Protein AF-A0A350QV89-F1 (afdb_monomer)

Secondary structure (DSSP, 8-state):
-HHHHHHTHHHHHHHHHHHHHHHHTEEEE-TT-HHHHHHHHHHHHHTS-TT-EEEEEEESSTTHHHHHHHHHHHHHHTT-EEEEEEEE-HHHHHHHHHT--S---EEEE-HHHHHHHHHHHHHHHHH-GGGTTPEEEEPPPEEEESTT-HHHHHHHHHHHTT-

Mean predicted aligned error: 11.84 Å

Structure (mmCIF, N/CA/C/O backbone):
data_AF-A0A350QV89-F1
#
_entry.id   AF-A0A350QV89-F1
#
loop_
_atom_site.group_PDB
_atom_site.id
_atom_site.type_symbol
_atom_site.label_atom_id
_atom_site.label_alt_id
_atom_site.label_comp_id
_atom_site.label_asym_id
_atom_site.label_entity_id
_atom_site.label_seq_id
_atom_site.pdbx_PDB_ins_code
_atom_site.Cartn_x
_atom_site.Cartn_y
_atom_site.Cartn_z
_atom_site.occupancy
_atom_site.B_iso_or_equiv
_atom_site.auth_seq_id
_atom_site.auth_comp_id
_atom_site.auth_asym_id
_atom_site.auth_atom_id
_atom_site.pdbx_PDB_model_num
ATOM 1 N N . MET A 1 1 ? 50.601 -4.599 -20.221 1.00 48.25 1 MET A N 1
ATOM 2 C CA . MET A 1 1 ? 49.298 -3.906 -20.069 1.00 48.25 1 MET A CA 1
ATOM 3 C C . MET A 1 1 ? 48.529 -3.656 -21.374 1.00 48.25 1 MET A C 1
ATOM 5 O O . MET A 1 1 ? 47.323 -3.514 -21.296 1.00 48.25 1 MET A O 1
ATOM 9 N N . LYS A 1 2 ? 49.157 -3.641 -22.568 1.00 48.19 2 LYS A N 1
ATOM 10 C CA . LYS A 1 2 ? 48.459 -3.357 -23.846 1.00 48.19 2 LYS A CA 1
ATOM 11 C C . LYS A 1 2 ? 47.690 -4.543 -24.475 1.00 48.19 2 LYS A C 1
ATOM 13 O O . LYS A 1 2 ? 46.733 -4.303 -25.193 1.00 48.19 2 LYS A O 1
ATOM 18 N N . ARG A 1 3 ? 48.051 -5.805 -24.181 1.00 52.69 3 ARG A N 1
ATOM 19 C CA . ARG A 1 3 ? 47.352 -7.003 -24.717 1.00 52.69 3 ARG A CA 1
ATOM 20 C C . ARG A 1 3 ? 45.966 -7.238 -24.102 1.00 52.69 3 ARG A C 1
ATOM 22 O O . ARG A 1 3 ? 45.037 -7.543 -24.832 1.00 52.69 3 ARG A O 1
ATOM 29 N N . PHE A 1 4 ? 45.790 -6.969 -22.806 1.00 53.44 4 PHE A N 1
ATOM 30 C CA . PHE A 1 4 ? 44.485 -7.102 -22.142 1.00 53.44 4 PHE A CA 1
ATOM 31 C C . PHE A 1 4 ? 43.422 -6.123 -22.675 1.00 53.44 4 PHE A C 1
ATOM 33 O O . PHE A 1 4 ? 42.255 -6.481 -22.731 1.00 53.44 4 PHE A O 1
ATOM 40 N N . LEU A 1 5 ? 43.800 -4.918 -23.121 1.00 55.31 5 LEU A N 1
ATOM 41 C CA . LEU A 1 5 ? 42.848 -3.995 -23.759 1.00 55.31 5 LEU A CA 1
ATOM 42 C C . LEU A 1 5 ? 42.481 -4.411 -25.194 1.00 55.31 5 LEU A C 1
ATOM 44 O O . LEU A 1 5 ? 41.410 -4.049 -25.665 1.00 55.31 5 LEU A O 1
ATOM 48 N N . SER A 1 6 ? 43.356 -5.152 -25.884 1.00 58.00 6 SER A N 1
ATOM 49 C CA . SER A 1 6 ? 43.134 -5.577 -27.271 1.00 58.00 6 SER A CA 1
ATOM 50 C C . SER A 1 6 ? 42.304 -6.859 -27.352 1.00 58.00 6 SER A C 1
ATOM 52 O O . SER A 1 6 ? 41.424 -6.950 -28.200 1.00 58.00 6 SER A O 1
ATOM 54 N N . ASP A 1 7 ? 42.529 -7.810 -26.438 1.00 62.22 7 ASP A N 1
ATOM 55 C CA . ASP A 1 7 ? 41.811 -9.096 -26.417 1.00 62.22 7 ASP A CA 1
ATOM 56 C C . ASP A 1 7 ? 40.397 -8.960 -25.820 1.00 62.22 7 ASP A C 1
ATOM 58 O O . ASP A 1 7 ? 39.477 -9.670 -26.216 1.00 62.22 7 ASP A O 1
ATOM 62 N N . TYR A 1 8 ? 40.189 -7.990 -24.921 1.00 62.19 8 TYR A N 1
ATOM 63 C CA . TYR A 1 8 ? 38.879 -7.666 -24.341 1.00 62.19 8 TYR A CA 1
ATOM 64 C C . TYR A 1 8 ? 38.272 -6.381 -24.914 1.00 62.19 8 TYR A C 1
ATOM 66 O O . TYR A 1 8 ? 37.311 -5.865 -24.350 1.00 62.19 8 TYR A O 1
ATOM 74 N N . GLY A 1 9 ? 38.793 -5.857 -26.030 1.00 67.56 9 GLY A N 1
ATOM 75 C CA . GLY A 1 9 ? 38.320 -4.601 -26.625 1.00 67.56 9 GLY A CA 1
ATOM 76 C C . GLY A 1 9 ? 36.816 -4.619 -26.909 1.00 67.56 9 GLY A C 1
ATOM 77 O O . GLY A 1 9 ? 36.104 -3.692 -26.532 1.00 67.56 9 GLY A O 1
ATOM 78 N N . ASN A 1 10 ? 36.306 -5.726 -27.458 1.00 71.94 10 ASN A N 1
ATOM 79 C CA . ASN A 1 10 ? 34.868 -5.909 -27.673 1.00 71.94 10 ASN A CA 1
ATOM 80 C C . ASN A 1 10 ? 34.083 -6.006 -26.351 1.00 71.94 10 ASN A C 1
ATOM 82 O O . ASN A 1 10 ? 32.998 -5.448 -26.224 1.00 71.94 10 ASN A O 1
ATOM 86 N N . LEU A 1 11 ? 34.652 -6.665 -25.337 1.00 74.25 11 LEU A N 1
ATOM 87 C CA . LEU A 1 11 ? 34.031 -6.806 -24.018 1.00 74.25 11 LEU A CA 1
ATOM 88 C C . LEU A 1 11 ? 33.942 -5.457 -23.288 1.00 74.25 11 LEU A C 1
ATOM 90 O O . LEU A 1 11 ? 32.949 -5.172 -22.629 1.00 74.25 11 LEU A O 1
ATOM 94 N N . LEU A 1 12 ? 34.964 -4.614 -23.437 1.00 73.94 12 LEU A N 1
ATOM 95 C CA . LEU A 1 12 ? 35.037 -3.277 -22.857 1.00 73.94 12 LEU A CA 1
ATOM 96 C C . LEU A 1 12 ? 34.084 -2.305 -23.564 1.00 73.94 12 LEU A C 1
ATOM 98 O O . LEU A 1 12 ? 33.422 -1.514 -22.897 1.00 73.94 12 LEU A O 1
ATOM 102 N N . VAL A 1 13 ? 33.958 -2.408 -24.891 1.00 76.25 13 VAL A N 1
ATOM 103 C CA . VAL A 1 13 ? 32.948 -1.675 -25.673 1.00 76.25 13 VAL A CA 1
ATOM 104 C C . VAL A 1 13 ? 31.538 -2.101 -25.269 1.00 76.25 13 VAL A C 1
ATOM 106 O O . VAL A 1 13 ? 30.690 -1.240 -25.046 1.00 76.25 13 VAL A O 1
ATOM 109 N N . LEU A 1 14 ? 31.292 -3.404 -25.094 1.00 74.62 14 LEU A N 1
ATOM 110 C CA . LEU A 1 14 ? 30.005 -3.916 -24.627 1.00 74.62 14 LEU A CA 1
ATOM 111 C C . LEU A 1 14 ? 29.698 -3.450 -23.200 1.00 74.62 14 LEU A C 1
ATOM 113 O O . LEU A 1 14 ? 28.583 -3.024 -22.929 1.00 74.62 14 LEU A O 1
ATOM 117 N N . LEU A 1 15 ? 30.685 -3.464 -22.299 1.00 76.69 15 LEU A N 1
ATOM 118 C CA . LEU A 1 15 ? 30.536 -2.959 -20.934 1.00 76.69 15 LEU A CA 1
ATOM 119 C C . LEU A 1 15 ? 30.210 -1.458 -20.926 1.00 76.69 15 LEU A C 1
ATOM 121 O O . LEU A 1 15 ? 29.320 -1.034 -20.196 1.00 76.69 15 LEU A O 1
ATOM 125 N N . LEU A 1 16 ? 30.885 -0.662 -21.759 1.00 75.69 16 LEU A N 1
ATOM 126 C CA . LEU A 1 16 ? 30.611 0.769 -21.913 1.00 75.69 16 LEU A CA 1
ATOM 127 C C . LEU A 1 16 ? 29.229 1.036 -22.511 1.00 75.69 16 LEU A C 1
ATOM 129 O O . LEU A 1 16 ? 28.543 1.937 -22.041 1.00 75.69 16 LEU A O 1
ATOM 133 N N . LEU A 1 17 ? 28.794 0.244 -23.492 1.00 75.00 17 LEU A N 1
ATOM 134 C CA . LEU A 1 17 ? 27.434 0.301 -24.029 1.00 75.00 17 LEU A CA 1
ATOM 135 C C . LEU A 1 17 ? 26.400 -0.089 -22.970 1.00 75.00 17 LEU A C 1
ATOM 137 O O . LEU A 1 17 ? 25.421 0.627 -22.799 1.00 75.00 17 LEU A O 1
ATOM 141 N N . CYS A 1 18 ? 26.633 -1.159 -22.208 1.00 68.69 18 CYS A N 1
ATOM 142 C CA . CYS A 1 18 ? 25.768 -1.572 -21.105 1.00 68.69 18 CYS A CA 1
ATOM 143 C C . CYS A 1 18 ? 25.669 -0.485 -20.032 1.00 68.69 18 CYS A C 1
ATOM 145 O O . CYS A 1 18 ? 24.571 -0.180 -19.581 1.00 68.69 18 CYS A O 1
ATOM 147 N N . LEU A 1 19 ? 26.789 0.130 -19.643 1.00 72.62 19 LEU A N 1
ATOM 148 C CA . LEU A 1 19 ? 26.810 1.230 -18.680 1.00 72.62 19 LEU A CA 1
ATOM 149 C C . LEU A 1 19 ? 26.133 2.483 -19.246 1.00 72.62 19 LEU A C 1
ATOM 151 O O . LEU A 1 19 ? 25.327 3.091 -18.553 1.00 72.62 19 LEU A O 1
ATOM 155 N N . GLY A 1 20 ? 26.395 2.840 -20.504 1.00 71.31 20 GLY A N 1
ATOM 156 C CA . GLY A 1 20 ? 25.783 3.985 -21.176 1.00 71.31 20 GLY A CA 1
ATOM 157 C C . GLY A 1 20 ? 24.269 3.836 -21.321 1.00 71.31 20 GLY A C 1
ATOM 158 O O . GLY A 1 20 ? 23.525 4.714 -20.895 1.00 71.31 20 GLY A O 1
ATOM 159 N N . VAL A 1 21 ? 23.795 2.697 -21.834 1.00 65.06 21 VAL A N 1
ATOM 160 C CA . VAL A 1 21 ? 22.360 2.382 -21.936 1.00 65.06 21 VAL A CA 1
ATOM 161 C C . VAL A 1 21 ? 21.736 2.275 -20.547 1.00 65.06 21 VAL A C 1
ATOM 163 O O . VAL A 1 21 ? 20.633 2.767 -20.338 1.00 65.06 21 VAL A O 1
ATOM 166 N N . SER A 1 22 ? 22.432 1.704 -19.563 1.00 61.22 22 SER A N 1
ATOM 167 C CA . SER A 1 22 ? 21.960 1.673 -18.179 1.00 61.22 22 SER A CA 1
ATOM 168 C C . SER A 1 22 ? 21.788 3.083 -17.606 1.00 61.22 22 SER A C 1
ATOM 170 O O . SER A 1 22 ? 20.741 3.368 -17.047 1.00 61.22 22 SER A O 1
ATOM 172 N N . LEU A 1 23 ? 22.763 3.981 -17.766 1.00 61.28 23 LEU A N 1
ATOM 173 C CA . LEU A 1 23 ? 22.677 5.360 -17.271 1.00 61.28 23 LEU A CA 1
ATOM 174 C C . LEU A 1 23 ? 21.579 6.167 -17.981 1.00 61.28 23 LEU A C 1
ATOM 176 O O . LEU A 1 23 ? 20.871 6.931 -17.334 1.00 61.28 23 LEU A O 1
ATOM 180 N N . VAL A 1 24 ? 21.403 5.968 -19.290 1.00 64.12 24 VAL A N 1
ATOM 181 C CA . VAL A 1 24 ? 20.358 6.639 -20.085 1.00 64.12 24 VAL A CA 1
ATOM 182 C C . VAL A 1 24 ? 18.957 6.089 -19.785 1.00 64.12 24 VAL A C 1
ATOM 184 O O . VAL A 1 24 ? 17.974 6.800 -19.956 1.00 64.12 24 VAL A O 1
ATOM 187 N N . THR A 1 25 ? 18.848 4.849 -19.298 1.00 57.53 25 THR A N 1
ATOM 188 C CA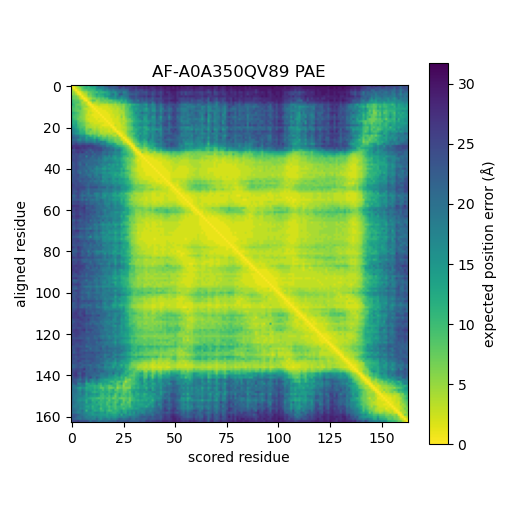 . THR A 1 25 ? 17.571 4.198 -18.944 1.00 57.53 25 THR A CA 1
ATOM 189 C C . THR A 1 25 ? 17.286 4.193 -17.440 1.00 57.53 25 THR A C 1
ATOM 191 O O . THR A 1 25 ? 16.497 3.366 -16.966 1.00 57.53 25 THR A O 1
ATOM 194 N N . ILE A 1 26 ? 17.930 5.084 -16.672 1.00 52.28 26 ILE A N 1
ATOM 195 C CA . ILE A 1 26 ? 17.527 5.368 -15.291 1.00 52.28 26 ILE A CA 1
ATOM 196 C C . ILE A 1 26 ? 16.140 6.007 -15.348 1.00 52.28 26 ILE A C 1
ATOM 198 O O . ILE A 1 26 ? 15.994 7.204 -15.569 1.00 52.28 26 ILE A O 1
ATOM 202 N N . GLU A 1 27 ? 15.123 5.180 -15.157 1.00 52.03 27 GLU A N 1
ATOM 203 C CA . GLU A 1 27 ? 13.760 5.622 -14.904 1.00 52.03 27 GLU A CA 1
ATOM 204 C C . GLU A 1 27 ? 13.444 5.440 -13.420 1.00 52.03 27 GLU A C 1
ATOM 206 O O . GLU A 1 27 ? 13.985 4.554 -12.745 1.00 52.03 27 GLU A O 1
ATOM 211 N N . GLU A 1 28 ? 12.543 6.278 -12.910 1.00 48.31 28 GLU A N 1
ATOM 212 C CA . GLU A 1 28 ? 11.859 6.015 -11.650 1.00 48.31 28 GLU A CA 1
ATOM 213 C C . GLU A 1 28 ? 11.144 4.673 -11.781 1.00 48.31 28 GLU A C 1
ATOM 215 O O . GLU A 1 28 ? 10.133 4.556 -12.479 1.00 48.31 28 GLU A O 1
ATOM 220 N N . GLN A 1 29 ? 11.686 3.626 -11.148 1.00 51.00 29 GLN A N 1
ATOM 221 C CA . GLN A 1 29 ? 10.972 2.364 -11.116 1.00 51.00 29 GLN A CA 1
ATOM 222 C C . GLN A 1 29 ? 9.748 2.579 -10.264 1.00 51.00 29 GLN A C 1
ATOM 224 O O . GLN A 1 29 ? 9.829 2.778 -9.051 1.00 51.00 29 GLN A O 1
ATOM 229 N N . SER A 1 30 ? 8.617 2.588 -10.958 1.00 52.94 30 SER A N 1
ATOM 230 C CA . SER A 1 30 ? 7.361 2.991 -10.385 1.00 52.94 30 SER A CA 1
ATOM 231 C C . SER A 1 30 ? 7.082 2.114 -9.173 1.00 52.94 30 SER A C 1
ATOM 233 O O . SER A 1 30 ? 6.995 0.882 -9.262 1.00 52.94 30 SER A O 1
ATOM 235 N N . SER A 1 31 ? 6.872 2.787 -8.048 1.00 56.03 31 SER A N 1
ATOM 236 C CA . SER A 1 31 ? 6.252 2.290 -6.819 1.00 56.03 31 SER A CA 1
ATOM 237 C C . SER A 1 31 ? 4.933 1.530 -7.061 1.00 56.03 31 SER A C 1
ATOM 239 O O . SER A 1 31 ? 4.381 0.944 -6.137 1.00 56.03 31 SER A O 1
ATOM 241 N N . THR A 1 32 ? 4.457 1.493 -8.312 1.00 59.06 32 THR A N 1
ATOM 242 C CA . THR A 1 32 ? 3.270 0.809 -8.815 1.00 59.06 32 THR A CA 1
ATOM 243 C C . THR A 1 32 ? 3.512 -0.544 -9.505 1.00 59.06 32 THR A C 1
ATOM 245 O O . THR A 1 32 ? 2.559 -1.158 -9.992 1.00 59.06 32 THR A O 1
ATOM 248 N N . SER A 1 33 ? 4.754 -1.037 -9.586 1.00 68.12 33 SER A N 1
ATOM 249 C CA . SER A 1 33 ? 5.032 -2.345 -10.201 1.00 68.12 33 SER A CA 1
ATOM 250 C C . SER A 1 33 ? 4.471 -3.514 -9.376 1.00 68.12 33 SER A C 1
ATOM 252 O O . SER A 1 33 ? 4.473 -3.489 -8.145 1.00 68.12 33 SER A O 1
ATOM 254 N N . SER A 1 34 ? 4.032 -4.588 -10.043 1.00 69.69 34 SER A N 1
ATOM 255 C CA . SER A 1 34 ? 3.470 -5.773 -9.370 1.00 69.69 34 SER A CA 1
ATOM 256 C C . SER A 1 34 ? 4.451 -6.454 -8.409 1.00 69.69 34 SER A C 1
ATOM 258 O O . SER A 1 34 ? 4.042 -7.003 -7.392 1.00 69.69 34 SER A O 1
ATOM 260 N N . SER A 1 35 ? 5.754 -6.410 -8.696 1.00 71.12 35 SER A N 1
ATOM 261 C CA . SER A 1 35 ? 6.777 -6.980 -7.813 1.00 71.12 35 SER A CA 1
ATOM 262 C C . SER A 1 35 ? 6.990 -6.144 -6.549 1.00 71.12 35 SER A C 1
ATOM 264 O O . SER A 1 35 ? 7.200 -6.719 -5.481 1.00 71.12 35 SER A O 1
ATOM 266 N N . ALA A 1 36 ? 6.907 -4.812 -6.643 1.00 74.38 36 ALA A N 1
ATOM 267 C CA . ALA A 1 36 ? 6.924 -3.927 -5.480 1.00 74.38 36 ALA A CA 1
ATOM 268 C C . ALA A 1 36 ? 5.670 -4.127 -4.615 1.00 74.38 36 ALA A C 1
ATOM 270 O O . ALA A 1 36 ? 5.790 -4.263 -3.400 1.00 74.38 36 ALA A O 1
ATOM 271 N N . ALA A 1 37 ? 4.499 -4.248 -5.250 1.00 78.94 37 ALA A N 1
ATOM 272 C CA . ALA A 1 37 ? 3.239 -4.539 -4.570 1.00 78.94 37 ALA A CA 1
ATOM 273 C C . ALA A 1 37 ? 3.304 -5.843 -3.761 1.00 78.94 37 ALA A C 1
ATOM 275 O O . ALA A 1 37 ? 2.975 -5.862 -2.578 1.00 78.94 37 ALA A O 1
ATOM 276 N N . ARG A 1 38 ? 3.819 -6.916 -4.375 1.00 82.62 38 ARG A N 1
ATOM 277 C CA . ARG A 1 38 ? 3.984 -8.215 -3.717 1.00 82.62 38 ARG A CA 1
ATOM 278 C C . ARG A 1 38 ? 4.928 -8.159 -2.519 1.00 82.62 38 ARG A C 1
ATOM 280 O O . ARG A 1 38 ? 4.613 -8.699 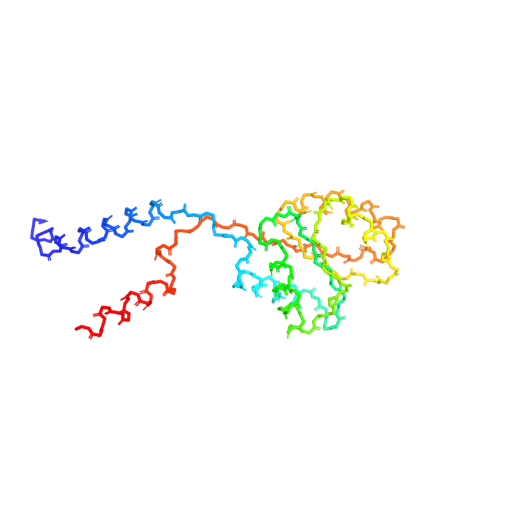-1.466 1.00 82.62 38 ARG A O 1
ATOM 287 N N . LYS A 1 39 ? 6.089 -7.510 -2.661 1.00 83.69 39 LYS A N 1
ATOM 288 C CA . LYS A 1 39 ? 7.037 -7.360 -1.542 1.00 83.69 39 LYS A CA 1
ATOM 289 C C . LYS A 1 39 ? 6.402 -6.625 -0.367 1.00 83.69 39 LYS A C 1
ATOM 291 O O . LYS A 1 39 ? 6.547 -7.068 0.766 1.00 83.69 39 LYS A O 1
ATOM 296 N N . LEU A 1 40 ? 5.683 -5.542 -0.656 1.00 86.69 40 LEU A N 1
ATOM 297 C CA . LEU A 1 40 ? 5.002 -4.761 0.365 1.00 86.69 40 LEU A CA 1
ATOM 298 C C . LEU A 1 40 ? 3.870 -5.557 1.026 1.00 86.69 40 LEU A C 1
ATOM 300 O O . LEU A 1 40 ? 3.709 -5.480 2.236 1.00 86.69 40 LEU A O 1
ATOM 304 N N . ALA A 1 41 ? 3.117 -6.356 0.265 1.00 87.50 41 ALA A N 1
ATOM 305 C CA . ALA A 1 41 ? 2.075 -7.219 0.818 1.00 87.50 41 ALA A CA 1
ATOM 306 C C . ALA A 1 41 ? 2.645 -8.249 1.809 1.00 87.50 41 ALA A C 1
ATOM 308 O O . ALA A 1 41 ? 2.121 -8.377 2.912 1.00 87.50 41 ALA A O 1
ATOM 309 N N . VAL A 1 42 ? 3.762 -8.901 1.463 1.00 88.56 42 VAL A N 1
ATOM 310 C CA . VAL A 1 42 ? 4.470 -9.832 2.361 1.00 88.56 42 VAL A CA 1
ATOM 311 C C . VAL A 1 42 ? 4.968 -9.121 3.623 1.00 88.56 42 VAL A C 1
ATOM 313 O O . VAL A 1 42 ? 4.843 -9.649 4.727 1.00 88.56 42 VAL A O 1
ATOM 316 N N . GLU A 1 43 ? 5.513 -7.910 3.490 1.00 88.38 43 GLU A N 1
ATOM 317 C CA . GLU A 1 43 ? 5.958 -7.113 4.638 1.00 88.38 43 GLU A CA 1
ATOM 318 C C . GLU A 1 43 ? 4.791 -6.772 5.577 1.00 88.38 43 GLU A C 1
ATOM 320 O O . GLU A 1 43 ? 4.894 -6.968 6.791 1.00 88.38 43 GLU A O 1
ATOM 325 N N . VAL A 1 44 ? 3.658 -6.334 5.020 1.00 89.50 44 VAL A N 1
ATOM 326 C CA . VAL A 1 44 ? 2.440 -6.037 5.787 1.00 89.50 44 VAL A CA 1
ATOM 327 C C . VAL A 1 44 ? 1.936 -7.298 6.487 1.00 89.50 44 VAL A C 1
ATOM 329 O O . VAL A 1 44 ? 1.649 -7.246 7.682 1.00 89.50 44 VAL A O 1
ATOM 332 N N . ALA A 1 45 ? 1.877 -8.429 5.785 1.00 89.94 45 ALA A N 1
ATOM 333 C CA . ALA A 1 45 ? 1.427 -9.699 6.346 1.00 89.94 45 ALA A CA 1
ATOM 334 C C . ALA A 1 45 ? 2.347 -10.198 7.468 1.00 89.94 45 ALA A C 1
ATOM 336 O O . ALA A 1 45 ? 1.872 -10.669 8.490 1.00 89.94 45 ALA A O 1
ATOM 337 N N . SER A 1 46 ? 3.664 -10.015 7.348 1.00 88.69 46 SER A N 1
ATOM 338 C CA . SER A 1 46 ? 4.610 -10.410 8.402 1.00 88.69 46 SER A CA 1
ATOM 339 C C . SER A 1 46 ? 4.461 -9.606 9.701 1.00 88.69 46 SER A C 1
ATOM 341 O O . SER A 1 46 ? 4.813 -10.082 10.780 1.00 88.69 46 SER A O 1
ATOM 343 N N . GLY A 1 47 ? 3.953 -8.373 9.604 1.00 86.62 47 GLY A N 1
ATOM 344 C CA . GLY A 1 47 ? 3.803 -7.454 10.730 1.00 86.62 47 GLY A CA 1
ATOM 345 C C . GLY A 1 47 ? 2.421 -7.455 11.385 1.00 86.62 47 GLY A C 1
ATOM 346 O O . GLY A 1 47 ? 2.239 -6.722 12.364 1.00 86.62 47 GLY A O 1
ATOM 347 N N . ASN A 1 48 ? 1.466 -8.226 10.851 1.00 89.38 48 ASN A N 1
ATOM 348 C CA . ASN A 1 48 ? 0.066 -8.254 11.276 1.00 89.38 48 ASN A CA 1
ATOM 349 C C . ASN A 1 48 ? -0.457 -9.702 11.357 1.00 89.38 48 ASN A C 1
ATOM 351 O O . ASN A 1 48 ? 0.046 -10.571 10.654 1.00 89.38 48 ASN A O 1
ATOM 355 N N . PRO A 1 49 ? -1.450 -9.996 12.214 1.00 87.12 49 PRO A N 1
ATOM 356 C CA . PRO A 1 49 ? -2.048 -11.327 12.262 1.00 87.12 49 PRO A CA 1
ATOM 357 C C . PRO A 1 49 ? -2.836 -11.644 10.981 1.00 87.12 49 PRO A C 1
ATOM 359 O O . PRO A 1 49 ? -3.283 -10.749 10.262 1.00 87.12 49 PRO A O 1
ATOM 362 N N . GLU A 1 50 ? -3.044 -12.933 10.718 1.00 87.38 50 GLU A N 1
ATOM 363 C CA . GLU A 1 50 ? -3.917 -13.389 9.634 1.00 87.38 50 GLU A CA 1
ATOM 364 C C . GLU A 1 50 ? -5.342 -12.839 9.822 1.00 87.38 50 GLU A C 1
ATOM 366 O O . GLU A 1 50 ? -5.840 -12.728 10.945 1.00 87.38 50 GLU A O 1
ATOM 371 N N . GLY A 1 51 ? -5.989 -12.438 8.726 1.00 86.88 51 GLY A N 1
ATOM 372 C CA . GLY A 1 51 ? -7.306 -11.799 8.754 1.00 86.88 51 GLY A CA 1
ATOM 373 C C . GLY A 1 51 ? -7.306 -10.351 9.253 1.00 86.88 51 GLY A C 1
ATOM 374 O O . GLY A 1 51 ? -8.375 -9.753 9.365 1.00 86.88 51 GLY A O 1
ATOM 375 N N . ALA A 1 52 ? -6.142 -9.756 9.533 1.00 90.12 52 ALA A N 1
ATOM 376 C CA . ALA A 1 52 ? -6.064 -8.357 9.929 1.00 90.12 52 ALA A CA 1
ATOM 377 C C . ALA A 1 52 ? -6.664 -7.428 8.863 1.00 90.12 52 ALA A C 1
ATOM 379 O O . ALA A 1 52 ? -6.446 -7.598 7.660 1.00 90.12 52 ALA A O 1
ATOM 380 N N . ARG A 1 53 ? -7.396 -6.412 9.329 1.00 92.19 53 ARG A N 1
ATOM 381 C CA . ARG A 1 53 ? -8.039 -5.407 8.479 1.00 92.19 53 ARG A CA 1
ATOM 382 C C . ARG A 1 53 ? -7.008 -4.409 7.973 1.00 92.19 53 ARG A C 1
ATOM 384 O O . ARG A 1 53 ? -6.349 -3.726 8.761 1.00 92.19 53 ARG A O 1
ATOM 391 N N . VAL A 1 54 ? -6.893 -4.311 6.655 1.00 92.00 54 VAL A N 1
ATOM 392 C CA . VAL A 1 54 ? -5.936 -3.441 5.971 1.00 92.00 54 VAL A CA 1
ATOM 393 C C . VAL A 1 54 ? -6.657 -2.557 4.966 1.00 92.00 54 VAL A C 1
ATOM 395 O O . VAL A 1 54 ? -7.549 -3.006 4.250 1.00 92.00 54 VAL A O 1
ATOM 398 N N . MET A 1 55 ? -6.263 -1.289 4.897 1.00 91.12 55 MET A N 1
ATOM 399 C CA . MET A 1 55 ? -6.812 -0.329 3.939 1.00 91.12 55 MET A CA 1
ATOM 400 C C . MET A 1 55 ? -5.721 0.174 3.000 1.00 91.12 55 MET A C 1
ATOM 402 O O . MET A 1 55 ? -4.623 0.519 3.437 1.00 91.12 55 MET A O 1
ATOM 406 N N . VAL A 1 56 ? -6.028 0.249 1.708 1.00 91.19 56 VAL A N 1
ATOM 407 C CA . VAL A 1 56 ? -5.099 0.735 0.682 1.00 91.19 56 VAL A CA 1
ATOM 408 C C . VAL A 1 56 ? -5.453 2.177 0.325 1.00 91.19 56 VAL A C 1
ATOM 410 O O . VAL A 1 56 ? -6.606 2.497 0.050 1.00 91.19 56 VAL A O 1
ATOM 413 N N . MET A 1 57 ? -4.465 3.070 0.312 1.00 89.56 57 MET A N 1
ATOM 414 C CA . MET A 1 57 ? -4.645 4.485 -0.014 1.00 89.56 57 MET A CA 1
ATOM 415 C C . MET A 1 57 ? -3.609 4.956 -1.024 1.00 89.56 57 MET A C 1
ATOM 417 O O . MET A 1 57 ? -2.409 5.034 -0.754 1.00 89.56 57 MET A O 1
ATOM 421 N N . VAL A 1 58 ? -4.091 5.345 -2.195 1.00 88.06 58 VAL A N 1
ATOM 422 C CA . VAL A 1 58 ? -3.265 5.800 -3.307 1.00 88.06 58 VAL A CA 1
ATOM 423 C C . VAL A 1 58 ? -3.777 7.156 -3.773 1.00 88.06 58 VAL A C 1
ATOM 425 O O . VAL A 1 58 ? -4.979 7.420 -3.813 1.00 88.06 58 VAL A O 1
ATOM 428 N N . ARG A 1 59 ? -2.858 8.055 -4.130 1.00 84.25 59 ARG A N 1
ATOM 429 C CA . ARG A 1 59 ? -3.239 9.338 -4.726 1.00 84.25 59 ARG A CA 1
ATOM 430 C C . ARG A 1 59 ? -3.804 9.109 -6.128 1.00 84.25 59 ARG A C 1
ATOM 432 O O . ARG A 1 59 ? -3.260 8.302 -6.879 1.00 84.25 59 ARG A O 1
ATOM 439 N N . SER A 1 60 ? -4.853 9.838 -6.503 1.00 82.50 60 SER A N 1
ATOM 440 C CA . SER A 1 60 ? -5.359 9.850 -7.880 1.00 82.50 60 SER A CA 1
ATOM 441 C C . SER A 1 60 ? -4.257 10.255 -8.866 1.00 82.50 60 SER A C 1
ATOM 443 O O . SER A 1 60 ? -3.600 11.281 -8.674 1.00 82.50 60 SER A O 1
ATOM 445 N N . GLY A 1 61 ? -4.075 9.467 -9.918 1.00 77.31 61 GLY A N 1
ATOM 446 C CA . GLY A 1 61 ? -3.034 9.657 -10.920 1.00 77.31 61 GLY A CA 1
ATOM 447 C C . GLY A 1 61 ? -3.076 8.547 -11.964 1.00 77.31 61 GLY A C 1
ATOM 448 O O . GLY A 1 61 ? -3.873 7.607 -11.863 1.00 77.31 61 GLY A O 1
ATOM 449 N N . GLU A 1 62 ? -2.226 8.666 -12.976 1.00 74.88 62 GLU A N 1
ATOM 450 C CA . GLU A 1 62 ? -2.094 7.636 -14.000 1.00 74.88 62 GLU A CA 1
ATOM 451 C C . GLU A 1 62 ? -1.589 6.327 -13.371 1.00 74.88 62 GLU A C 1
ATOM 453 O O . GLU A 1 62 ? -0.647 6.312 -12.583 1.00 74.88 62 GLU A O 1
ATOM 458 N N . GLY A 1 63 ? -2.269 5.215 -13.655 1.00 73.62 63 GLY A N 1
ATOM 459 C CA . GLY A 1 63 ? -1.919 3.902 -13.103 1.00 73.62 63 GLY A CA 1
ATOM 460 C C . GLY A 1 63 ? -2.318 3.656 -11.639 1.00 73.62 63 GLY A C 1
ATOM 461 O O . GLY A 1 63 ? -2.277 2.504 -11.209 1.00 73.62 63 GLY A O 1
ATOM 462 N N . SER A 1 64 ? -2.789 4.662 -10.889 1.00 80.69 64 SER A N 1
ATOM 463 C CA . SER A 1 64 ? -3.141 4.512 -9.465 1.00 80.69 64 SER A CA 1
ATOM 464 C C . SER A 1 64 ? -4.257 3.498 -9.211 1.00 80.69 64 SER A C 1
ATOM 466 O O . SER A 1 64 ? -4.173 2.717 -8.268 1.00 80.69 64 SER A O 1
ATOM 468 N N . ALA A 1 65 ? -5.283 3.463 -10.068 1.00 83.88 65 ALA A N 1
ATOM 469 C CA . ALA A 1 65 ? -6.379 2.496 -9.957 1.00 83.88 65 ALA A CA 1
ATOM 470 C C . ALA A 1 65 ? -5.917 1.057 -10.211 1.00 83.88 65 ALA A C 1
ATOM 472 O O . ALA A 1 65 ? -6.302 0.134 -9.497 1.00 83.88 65 ALA A O 1
ATOM 473 N N . ARG A 1 66 ? -5.038 0.871 -11.201 1.00 83.06 66 ARG A N 1
ATOM 474 C CA . ARG A 1 66 ? -4.438 -0.434 -11.488 1.00 83.06 66 ARG A CA 1
ATOM 475 C C . ARG A 1 66 ? -3.567 -0.895 -10.325 1.00 83.06 66 ARG A C 1
ATOM 477 O O . ARG A 1 66 ? -3.649 -2.052 -9.935 1.00 83.06 66 ARG A O 1
ATOM 484 N N . PHE A 1 67 ? -2.757 0.005 -9.774 1.00 82.38 67 PHE A N 1
ATOM 485 C CA . PHE A 1 67 ? -1.909 -0.300 -8.631 1.00 82.38 67 PHE A CA 1
ATOM 486 C C . PHE A 1 67 ? -2.720 -0.672 -7.389 1.00 82.38 67 PHE A C 1
ATOM 488 O O . PHE A 1 67 ? -2.436 -1.694 -6.774 1.00 82.38 67 PHE A O 1
ATOM 495 N N . ALA A 1 68 ? -3.750 0.113 -7.062 1.00 87.44 68 ALA A N 1
ATOM 496 C CA . ALA A 1 68 ? -4.655 -0.174 -5.955 1.00 87.44 68 ALA A CA 1
ATOM 497 C C . ALA A 1 68 ? -5.242 -1.587 -6.073 1.00 87.44 68 ALA A C 1
ATOM 499 O O . ALA A 1 68 ? -5.126 -2.367 -5.137 1.00 87.44 68 ALA A O 1
ATOM 500 N N . LYS A 1 69 ? -5.740 -1.952 -7.260 1.00 87.62 69 LYS A N 1
ATOM 501 C CA . LYS A 1 69 ? -6.274 -3.293 -7.521 1.00 87.62 69 LYS A CA 1
ATOM 502 C C . LYS A 1 69 ? -5.232 -4.401 -7.331 1.00 87.62 69 LYS A C 1
ATOM 504 O O . LYS A 1 69 ? -5.510 -5.409 -6.695 1.00 87.62 69 LYS A O 1
ATOM 509 N N . VAL A 1 70 ? -4.022 -4.217 -7.862 1.00 87.94 70 VAL A N 1
ATOM 510 C CA . VAL A 1 70 ? -2.934 -5.196 -7.686 1.00 87.94 70 VAL A CA 1
ATOM 511 C C . VAL A 1 70 ? -2.575 -5.347 -6.205 1.00 87.94 70 VAL A C 1
ATOM 513 O O . VAL A 1 70 ? -2.372 -6.462 -5.744 1.00 87.94 70 VAL A O 1
ATOM 516 N N . MET A 1 71 ? -2.537 -4.253 -5.442 1.00 88.19 71 MET A N 1
ATOM 517 C CA . MET A 1 71 ? -2.306 -4.306 -3.997 1.00 88.19 71 MET A CA 1
ATOM 518 C C . MET A 1 71 ? -3.412 -5.056 -3.254 1.00 88.19 71 MET A C 1
ATOM 520 O O . MET A 1 71 ? -3.097 -5.850 -2.374 1.00 88.19 71 MET A O 1
ATOM 524 N N . GLU A 1 72 ? -4.684 -4.832 -3.596 1.00 90.75 72 GLU A N 1
ATOM 525 C CA . GLU A 1 72 ? -5.806 -5.572 -3.002 1.00 90.75 72 GLU A CA 1
ATOM 526 C C . GLU A 1 72 ? -5.668 -7.081 -3.237 1.00 90.75 72 GLU A C 1
ATOM 528 O O . GLU A 1 72 ? -5.826 -7.875 -2.307 1.00 90.75 72 GLU A O 1
ATOM 533 N N . GLU A 1 73 ? -5.330 -7.474 -4.468 1.00 90.19 73 GLU A N 1
ATOM 534 C CA . GLU A 1 73 ? -5.130 -8.874 -4.847 1.00 90.19 73 GLU A CA 1
ATOM 535 C C . GLU A 1 73 ? -3.950 -9.507 -4.097 1.00 90.19 73 GLU A C 1
ATOM 537 O O . GLU A 1 73 ? -4.082 -10.616 -3.583 1.00 90.19 73 GLU A O 1
ATOM 542 N N . GLU A 1 74 ? -2.805 -8.825 -4.006 1.00 89.88 74 GLU A N 1
ATOM 543 C CA . GLU A 1 74 ? -1.630 -9.353 -3.302 1.00 89.88 74 GLU A CA 1
ATOM 544 C C . GLU A 1 74 ? -1.852 -9.426 -1.782 1.00 89.88 74 GLU A C 1
ATOM 546 O O . GLU A 1 74 ? -1.530 -10.445 -1.182 1.00 89.88 74 GLU A O 1
ATOM 551 N N . LEU A 1 75 ? -2.473 -8.420 -1.155 1.00 90.62 75 LEU A N 1
ATOM 552 C CA . LEU A 1 75 ? -2.797 -8.461 0.281 1.00 90.62 75 LEU A CA 1
ATOM 553 C C . LEU A 1 75 ? -3.779 -9.593 0.613 1.00 90.62 75 LEU A C 1
ATOM 555 O O . LEU A 1 75 ? -3.607 -10.287 1.613 1.00 90.62 75 LEU A O 1
ATOM 559 N N . SER A 1 76 ? -4.775 -9.813 -0.248 1.00 90.94 76 SER A N 1
ATOM 560 C CA . SER A 1 76 ? -5.744 -10.899 -0.068 1.00 90.94 76 SER A CA 1
ATOM 561 C C . SER A 1 76 ? -5.089 -12.279 -0.198 1.00 90.94 76 SER A C 1
ATOM 563 O O . SER A 1 76 ? -5.457 -13.204 0.524 1.00 90.94 76 SER A O 1
ATOM 565 N N . LYS A 1 77 ? -4.096 -12.435 -1.088 1.00 90.56 77 LYS A N 1
ATOM 566 C CA . LYS A 1 77 ? -3.322 -13.686 -1.225 1.00 90.56 77 LYS A CA 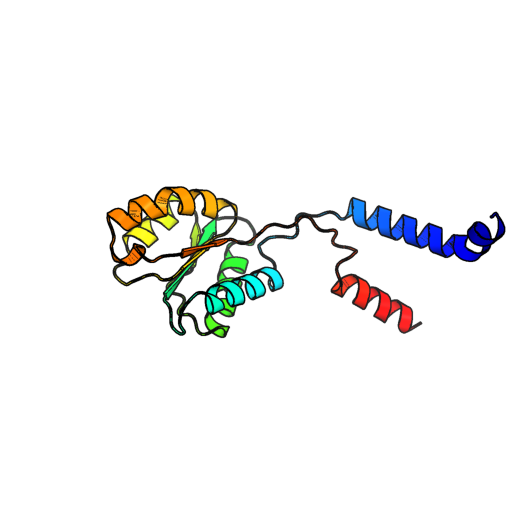1
ATOM 567 C C . LYS A 1 77 ? -2.493 -14.003 0.016 1.00 90.56 77 LYS A C 1
ATOM 569 O O . LYS A 1 77 ? -2.317 -15.176 0.325 1.00 90.56 77 LYS A O 1
ATOM 574 N N . GLU A 1 78 ? -2.013 -12.980 0.715 1.00 90.25 78 GLU A N 1
ATOM 575 C CA . GLU A 1 78 ? -1.272 -13.121 1.973 1.00 90.25 78 GLU A CA 1
ATOM 576 C C . GLU A 1 78 ? -2.199 -13.302 3.198 1.00 90.25 78 GLU A C 1
ATOM 578 O O . GLU A 1 78 ? -1.735 -13.294 4.334 1.00 90.25 78 GLU A O 1
ATOM 583 N N . GLY A 1 79 ? -3.514 -13.469 2.990 1.00 88.06 79 GLY A N 1
ATOM 584 C CA . GLY A 1 79 ? -4.477 -13.772 4.056 1.00 88.06 79 GLY A CA 1
ATOM 585 C C . GLY A 1 79 ? -4.962 -12.555 4.849 1.00 88.06 79 GLY A C 1
ATOM 586 O O . GLY A 1 79 ? -5.537 -12.712 5.925 1.00 88.06 79 GLY A O 1
ATOM 587 N N . LEU A 1 80 ? -4.748 -11.337 4.346 1.00 92.00 80 LEU A N 1
ATOM 588 C CA . LEU A 1 80 ? -5.216 -10.102 4.980 1.00 92.00 80 LEU A CA 1
ATOM 589 C C . LEU A 1 80 ? -6.613 -9.715 4.481 1.00 92.00 80 LEU A C 1
ATOM 591 O O . LEU A 1 80 ? -6.962 -9.930 3.319 1.00 92.00 80 LEU A O 1
ATOM 595 N N . GLN A 1 81 ? -7.410 -9.083 5.345 1.00 92.69 81 GLN A N 1
ATOM 596 C CA . GLN A 1 81 ? -8.735 -8.591 4.981 1.00 92.69 81 GLN A CA 1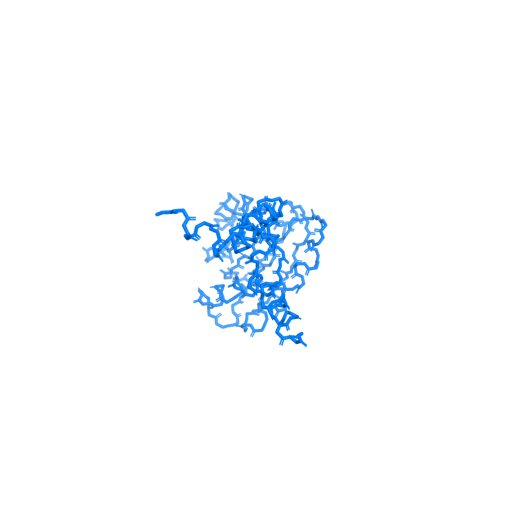
ATOM 597 C C . GLN A 1 81 ? -8.638 -7.157 4.461 1.00 92.69 81 GLN A C 1
ATOM 599 O O . GLN A 1 81 ? -8.474 -6.209 5.232 1.00 92.69 81 GLN A O 1
ATOM 604 N N . VAL A 1 82 ? -8.782 -6.972 3.150 1.00 91.31 82 VAL A N 1
ATOM 605 C CA . VAL A 1 82 ? -8.778 -5.628 2.569 1.00 91.31 82 VAL A CA 1
ATOM 606 C C . VAL A 1 82 ? -10.153 -4.982 2.729 1.00 91.31 82 VAL A C 1
ATOM 608 O O . VAL A 1 82 ? -11.116 -5.380 2.080 1.00 91.31 82 VAL A O 1
ATOM 611 N N . VAL A 1 83 ? -10.253 -3.980 3.607 1.00 90.00 83 VAL A N 1
ATOM 612 C CA . VAL A 1 83 ? -11.523 -3.284 3.903 1.00 90.00 83 VAL A CA 1
ATOM 613 C C . VAL A 1 83 ? -11.888 -2.235 2.852 1.00 90.00 83 VAL A C 1
ATOM 615 O O . VAL A 1 83 ? -13.029 -1.782 2.789 1.00 90.00 83 VAL A O 1
ATOM 618 N N . GLY A 1 84 ? -10.922 -1.855 2.016 1.00 87.19 84 GLY A N 1
ATOM 619 C CA . GLY A 1 84 ? -11.140 -1.024 0.840 1.00 87.19 84 GLY A CA 1
ATOM 620 C C . GLY A 1 84 ? -9.851 -0.432 0.279 1.00 87.19 84 GLY A C 1
ATOM 621 O O . GLY A 1 84 ? -8.882 -0.204 1.013 1.00 87.19 84 GLY A O 1
ATOM 622 N N . ALA A 1 85 ? -9.864 -0.136 -1.020 1.00 89.50 85 ALA A N 1
ATOM 623 C CA . ALA A 1 85 ? -8.854 0.685 -1.669 1.00 89.50 85 ALA A CA 1
ATOM 624 C C . ALA A 1 85 ? -9.411 2.032 -2.125 1.00 89.50 85 ALA A C 1
ATOM 626 O O . ALA A 1 85 ? -10.417 2.130 -2.828 1.00 89.50 85 ALA A O 1
ATOM 627 N N . ILE A 1 86 ? -8.703 3.094 -1.751 1.00 89.56 86 ILE A N 1
ATOM 628 C CA . ILE A 1 86 ? -9.074 4.469 -2.059 1.00 89.56 86 ILE A CA 1
ATOM 629 C C . ILE A 1 86 ? -8.057 5.053 -3.011 1.00 89.56 86 ILE A C 1
ATOM 631 O O . ILE A 1 86 ? -6.866 5.130 -2.709 1.00 89.56 86 ILE A O 1
ATOM 635 N N . VAL A 1 87 ? -8.560 5.509 -4.152 1.00 88.88 87 VAL A N 1
ATOM 636 C CA . VAL A 1 87 ? -7.791 6.219 -5.167 1.00 88.88 87 VAL A CA 1
ATOM 637 C C . VAL A 1 87 ? -8.345 7.627 -5.257 1.00 88.88 87 VAL A C 1
ATOM 639 O O . VAL A 1 87 ? -9.414 7.840 -5.823 1.00 88.88 87 VAL A O 1
ATOM 642 N N . GLY A 1 88 ? -7.648 8.596 -4.670 1.00 87.50 88 GLY A N 1
ATOM 643 C CA . GLY A 1 88 ? -8.230 9.926 -4.526 1.00 87.50 88 GLY A CA 1
ATOM 644 C C . GLY A 1 88 ? -7.313 10.957 -3.897 1.00 87.50 88 GLY A C 1
ATOM 645 O O . GLY A 1 88 ? -6.086 10.896 -4.003 1.00 87.50 88 GLY A O 1
ATOM 646 N N . THR A 1 89 ? -7.934 11.939 -3.259 1.00 86.81 89 THR A N 1
ATOM 647 C CA . THR A 1 89 ? -7.248 13.030 -2.573 1.00 86.81 89 THR A CA 1
ATOM 648 C C . THR A 1 89 ? -7.049 12.712 -1.086 1.00 86.81 89 THR A C 1
ATOM 650 O O . THR A 1 89 ? -7.712 11.828 -0.537 1.00 86.81 89 THR A O 1
ATOM 653 N N . PRO A 1 90 ? -6.184 13.461 -0.378 1.00 85.25 90 PRO A N 1
ATOM 654 C CA . PRO A 1 90 ? -6.065 13.354 1.078 1.00 85.25 90 PRO A CA 1
ATOM 655 C C . PRO A 1 90 ? -7.389 13.561 1.833 1.00 85.25 90 PRO A C 1
ATOM 657 O O . PRO A 1 90 ? -7.574 13.028 2.925 1.00 85.25 90 PRO A O 1
ATOM 660 N N . VAL A 1 91 ? -8.331 14.319 1.260 1.00 86.44 91 VAL A N 1
ATOM 661 C CA . VAL A 1 91 ? -9.660 14.535 1.854 1.00 86.44 91 VAL A CA 1
ATOM 662 C C . VAL A 1 91 ? -10.480 13.245 1.831 1.00 86.44 91 VAL A C 1
ATOM 664 O O . VAL A 1 91 ? -11.106 12.905 2.836 1.00 86.44 91 VAL A O 1
ATOM 667 N N . ASP A 1 92 ? -10.428 12.506 0.723 1.00 88.19 92 ASP A N 1
ATOM 668 C CA . ASP A 1 92 ? -11.116 11.220 0.572 1.00 88.19 92 ASP A CA 1
ATOM 669 C C . ASP A 1 92 ? -10.520 10.174 1.521 1.00 88.19 92 ASP A C 1
ATOM 671 O O . ASP A 1 92 ? -11.252 9.501 2.247 1.00 88.19 92 ASP A O 1
ATOM 675 N N . ALA A 1 93 ? -9.185 10.125 1.605 1.00 87.06 93 ALA A N 1
ATOM 676 C CA . ALA A 1 93 ? -8.464 9.273 2.549 1.00 87.06 93 ALA A CA 1
ATOM 677 C C . ALA A 1 93 ? -8.848 9.582 4.007 1.00 87.06 93 ALA A C 1
ATOM 679 O O . ALA A 1 93 ? -9.143 8.675 4.785 1.00 87.06 93 ALA A O 1
ATOM 680 N N . ARG A 1 94 ? -8.923 10.870 4.380 1.00 87.38 94 ARG A N 1
ATOM 681 C CA . ARG A 1 94 ? -9.375 11.284 5.717 1.00 87.38 94 ARG A CA 1
ATOM 682 C C . ARG A 1 94 ? -10.797 10.818 6.000 1.00 87.38 94 ARG A C 1
ATOM 684 O O . ARG A 1 94 ? -11.057 10.314 7.088 1.00 87.38 94 ARG A O 1
ATOM 691 N N . ARG A 1 95 ? -11.719 11.028 5.057 1.00 88.75 95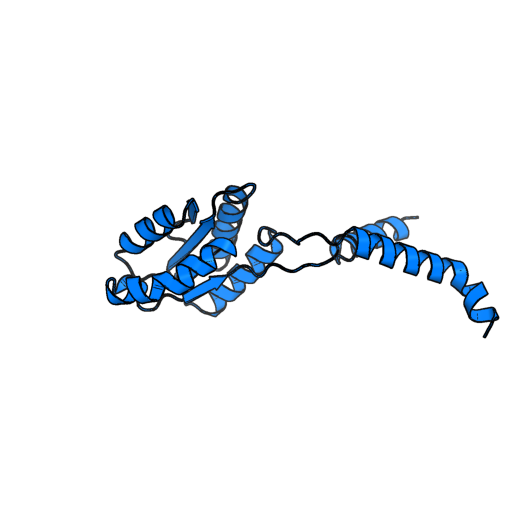 ARG A N 1
ATOM 692 C CA . ARG A 1 95 ? -13.131 10.663 5.231 1.00 88.75 95 ARG A CA 1
ATOM 693 C C . ARG A 1 95 ? -13.271 9.173 5.524 1.00 88.75 95 ARG A C 1
ATOM 695 O O . ARG A 1 95 ? -13.993 8.819 6.446 1.00 88.75 95 ARG A O 1
ATOM 702 N N . ALA A 1 96 ? -12.534 8.341 4.799 1.00 87.25 96 ALA A N 1
ATOM 703 C CA . ALA A 1 96 ? -12.570 6.902 4.993 1.00 87.25 96 ALA A CA 1
ATOM 704 C C . ALA A 1 96 ? -11.934 6.420 6.294 1.00 87.25 96 ALA A C 1
ATOM 706 O O . ALA A 1 96 ? -12.405 5.439 6.856 1.00 87.25 96 ALA A O 1
ATOM 707 N N . LEU A 1 97 ? -10.892 7.100 6.786 1.00 86.56 97 LEU A N 1
ATOM 708 C CA . LEU A 1 97 ? -10.327 6.828 8.112 1.00 86.56 97 LEU A CA 1
ATOM 709 C C . LEU A 1 97 ? -11.315 7.169 9.224 1.00 86.56 97 LEU A C 1
ATOM 711 O O . LEU A 1 97 ? -11.464 6.417 10.179 1.00 86.56 97 LEU A O 1
ATOM 715 N N . VAL A 1 98 ? -12.000 8.306 9.100 1.00 87.62 98 VAL A N 1
ATOM 716 C CA . VAL A 1 98 ? -12.993 8.741 10.089 1.00 87.62 98 VAL A CA 1
ATOM 717 C C . VAL A 1 98 ? -14.218 7.827 10.090 1.00 87.62 98 VAL A C 1
ATOM 719 O O . VAL A 1 98 ? -14.792 7.612 11.148 1.00 87.62 98 VAL A O 1
ATOM 722 N N . SER A 1 99 ? -14.601 7.269 8.939 1.00 87.31 99 SER A N 1
ATOM 723 C CA . SER A 1 99 ? -15.719 6.327 8.844 1.00 87.31 99 SER A CA 1
ATOM 724 C C . SER A 1 99 ? -15.375 4.897 9.275 1.00 87.31 99 SER A C 1
ATOM 726 O O . SER A 1 99 ? -16.229 4.028 9.145 1.00 87.31 99 SER A O 1
ATOM 728 N N . GLN A 1 100 ? -14.143 4.614 9.719 1.00 86.75 100 GLN A N 1
ATOM 729 C CA . GLN A 1 100 ? -13.822 3.296 10.270 1.00 86.75 100 GLN A CA 1
ATOM 730 C C . GLN A 1 100 ? -14.377 3.172 11.686 1.00 86.75 100 GLN A C 1
ATOM 732 O O . GLN A 1 100 ? -13.993 3.930 12.576 1.00 86.75 100 GLN A O 1
ATOM 737 N N . GLU A 1 101 ? -15.249 2.190 11.880 1.00 83.81 101 GLU A N 1
ATOM 738 C CA . GLU A 1 101 ? -15.813 1.834 13.187 1.00 83.81 101 GLU A CA 1
ATOM 739 C C . GLU A 1 101 ? -15.076 0.645 13.821 1.00 83.81 101 GLU A C 1
ATOM 741 O O . GLU A 1 101 ? -15.004 0.531 15.042 1.00 83.81 101 GLU A O 1
ATOM 746 N N . GLU A 1 102 ? -14.492 -0.222 12.991 1.00 86.56 102 GLU A N 1
ATOM 747 C CA . GLU A 1 102 ? -13.765 -1.420 13.409 1.00 86.56 102 GLU A CA 1
ATOM 748 C C . GLU A 1 102 ? -12.250 -1.223 13.331 1.00 86.56 102 GLU A C 1
ATOM 750 O O . GLU A 1 102 ? -11.755 -0.466 12.493 1.00 86.56 102 GLU A O 1
ATOM 755 N N . GLU A 1 103 ? -11.516 -1.949 14.179 1.00 87.62 103 GLU A N 1
ATOM 756 C CA . GLU A 1 103 ? -10.066 -1.822 14.310 1.00 87.62 103 GLU A CA 1
ATOM 757 C C . GLU A 1 103 ? -9.339 -2.044 12.979 1.00 87.62 103 GLU A C 1
ATOM 759 O O . GLU A 1 103 ? -9.514 -3.058 12.299 1.00 87.62 103 GLU A O 1
ATOM 764 N N . LEU A 1 104 ? -8.499 -1.078 12.616 1.00 89.06 104 LEU A N 1
ATOM 765 C CA . LEU A 1 104 ? -7.678 -1.129 11.421 1.00 89.06 104 LEU A CA 1
ATOM 766 C C . LEU A 1 104 ? -6.231 -1.418 11.817 1.00 89.06 104 LEU A C 1
ATOM 768 O O . LEU A 1 104 ? -5.577 -0.599 12.462 1.00 89.06 104 LEU A O 1
ATOM 772 N N . ALA A 1 105 ? -5.705 -2.563 11.395 1.00 87.94 105 ALA A N 1
ATOM 773 C CA . ALA A 1 105 ? -4.353 -2.982 11.754 1.00 87.94 105 ALA A CA 1
ATOM 774 C C . ALA A 1 105 ? -3.289 -2.238 10.935 1.00 87.94 105 ALA A C 1
ATOM 776 O O . ALA A 1 105 ? -2.272 -1.788 11.470 1.00 87.94 105 ALA A O 1
ATOM 777 N N . ALA A 1 106 ? -3.537 -2.053 9.634 1.00 88.50 106 ALA A N 1
ATOM 778 C CA . ALA A 1 106 ? -2.573 -1.417 8.747 1.00 88.50 106 ALA A CA 1
ATOM 779 C C . ALA A 1 106 ? -3.204 -0.533 7.664 1.00 88.50 106 ALA A C 1
ATOM 781 O O . ALA A 1 106 ? -4.297 -0.789 7.158 1.00 88.50 106 ALA A O 1
ATOM 782 N N . ILE A 1 107 ? -2.461 0.497 7.263 1.00 89.31 107 ILE A N 1
ATOM 783 C CA . ILE A 1 107 ? -2.741 1.311 6.080 1.00 89.31 107 ILE A CA 1
ATOM 784 C C . ILE A 1 107 ? -1.562 1.178 5.129 1.00 89.31 107 ILE A C 1
ATOM 786 O O . ILE A 1 107 ? -0.432 1.513 5.483 1.00 89.31 107 ILE A O 1
ATOM 790 N N . VAL A 1 108 ? -1.833 0.747 3.904 1.00 88.06 108 VAL A N 1
ATOM 791 C CA . VAL A 1 108 ? -0.847 0.726 2.827 1.00 88.06 108 VAL A CA 1
ATOM 792 C C . VAL A 1 108 ? -0.990 1.991 2.001 1.00 88.06 108 VAL A C 1
ATOM 794 O O . VAL A 1 108 ? -2.067 2.294 1.494 1.00 88.06 108 VAL A O 1
ATOM 797 N N . THR A 1 109 ? 0.095 2.744 1.868 1.00 86.38 109 THR A N 1
ATOM 798 C CA . THR A 1 109 ? 0.092 4.071 1.251 1.00 86.38 109 THR A CA 1
ATOM 799 C C . THR A 1 109 ? 1.064 4.160 0.085 1.00 86.38 109 THR A C 1
ATOM 801 O O . THR A 1 109 ? 2.188 3.658 0.140 1.00 86.38 109 THR A O 1
ATOM 804 N N . GLY A 1 110 ? 0.643 4.849 -0.974 1.00 80.00 110 GLY A N 1
ATOM 805 C CA . GLY A 1 110 ? 1.579 5.337 -1.985 1.00 80.00 110 GLY A CA 1
ATOM 806 C C . GLY A 1 110 ? 2.437 6.487 -1.445 1.00 80.00 110 GLY A C 1
ATOM 807 O O . GLY A 1 110 ? 2.036 7.188 -0.514 1.00 80.00 110 GLY A O 1
ATOM 808 N N . GLU A 1 111 ? 3.583 6.742 -2.077 1.00 73.50 111 GLU A N 1
ATOM 809 C CA . GLU A 1 111 ? 4.562 7.767 -1.672 1.00 73.50 111 GLU A CA 1
ATOM 810 C C . GLU A 1 111 ? 3.949 9.133 -1.326 1.00 73.50 111 GLU A C 1
ATOM 812 O O . GLU A 1 111 ? 4.208 9.687 -0.257 1.00 73.50 111 GLU A O 1
ATOM 817 N N . HIS A 1 112 ? 3.081 9.658 -2.189 1.00 73.25 112 HIS A N 1
ATOM 818 C CA . HIS A 1 112 ? 2.461 10.963 -1.961 1.00 73.25 112 HIS A CA 1
ATOM 819 C C . HIS A 1 112 ? 1.421 10.965 -0.834 1.00 73.25 112 HIS A C 1
ATOM 821 O O . HIS A 1 112 ? 1.190 12.007 -0.223 1.00 73.25 112 HIS A O 1
ATOM 827 N N . MET A 1 113 ? 0.777 9.826 -0.567 1.00 80.44 113 MET A N 1
ATOM 828 C CA . MET A 1 113 ? -0.233 9.711 0.488 1.00 80.44 113 MET A CA 1
ATOM 829 C C . MET A 1 113 ? 0.403 9.433 1.856 1.00 80.44 113 MET A C 1
ATOM 831 O O . MET A 1 113 ? -0.185 9.780 2.878 1.00 80.44 113 MET A O 1
ATOM 835 N N . ALA A 1 114 ? 1.630 8.904 1.877 1.00 79.62 114 ALA A N 1
ATOM 836 C CA . ALA A 1 114 ? 2.374 8.623 3.099 1.00 79.62 114 ALA A CA 1
ATOM 837 C C . ALA A 1 114 ? 2.594 9.874 3.964 1.00 79.62 114 ALA A C 1
ATOM 839 O O . ALA A 1 114 ? 2.428 9.827 5.179 1.00 79.62 114 ALA A O 1
ATOM 840 N N . VAL A 1 115 ? 2.902 11.022 3.345 1.00 79.38 115 VAL A N 1
ATOM 841 C CA . VAL A 1 115 ? 3.084 12.299 4.066 1.00 79.38 115 VAL A CA 1
ATOM 842 C C . VAL A 1 115 ? 1.799 12.707 4.791 1.00 79.38 115 VAL A C 1
ATOM 844 O O . VAL A 1 115 ? 1.838 13.150 5.940 1.00 79.38 115 VAL A O 1
ATOM 847 N N . PHE A 1 116 ? 0.650 12.524 4.136 1.00 82.75 116 PHE A N 1
ATOM 848 C CA . PHE A 1 116 ? -0.650 12.784 4.741 1.00 82.75 116 PHE A CA 1
ATOM 849 C C . PHE A 1 116 ? -0.914 11.828 5.911 1.00 82.75 116 PHE A C 1
ATOM 851 O O . PHE A 1 116 ? -1.240 12.292 7.005 1.00 82.75 116 PHE A O 1
ATOM 858 N N . THR A 1 117 ? -0.739 10.518 5.716 1.00 80.00 117 THR A N 1
ATOM 859 C CA . THR A 1 117 ? -1.025 9.527 6.762 1.00 80.00 117 THR A CA 1
ATOM 860 C C . THR A 1 117 ? -0.094 9.670 7.958 1.00 80.00 117 THR A C 1
ATOM 862 O O . THR A 1 117 ? -0.585 9.691 9.079 1.00 80.00 117 THR A O 1
ATOM 865 N N . SER A 1 118 ? 1.212 9.873 7.767 1.00 79.31 118 SER A N 1
ATOM 866 C CA . SER A 1 118 ? 2.152 10.058 8.883 1.00 79.31 118 SER A CA 1
ATOM 867 C C . SER A 1 118 ? 1.813 11.280 9.745 1.00 79.31 118 SER A C 1
ATOM 869 O O . SER A 1 118 ? 1.994 11.245 10.959 1.00 79.31 118 SER A O 1
ATOM 871 N N . GLY A 1 119 ? 1.296 12.359 9.145 1.00 81.62 119 GLY A N 1
ATOM 872 C CA . GLY A 1 119 ? 0.928 13.574 9.880 1.00 81.62 119 GLY A CA 1
ATOM 873 C C . GLY A 1 119 ? -0.476 13.556 10.498 1.00 81.62 119 GLY A C 1
ATOM 874 O O . GLY A 1 119 ? -0.698 14.169 11.543 1.00 81.62 119 GLY A O 1
ATOM 875 N N . GLN A 1 120 ? -1.442 12.897 9.851 1.00 83.62 120 GLN A N 1
ATOM 876 C CA . GLN A 1 120 ? -2.856 12.932 10.250 1.00 83.62 120 GLN A CA 1
ATOM 877 C C . GLN A 1 120 ? -3.283 11.712 11.062 1.00 83.62 120 GLN A C 1
ATOM 879 O O . GLN A 1 120 ? -4.147 11.851 11.926 1.00 83.62 120 GLN A O 1
ATOM 884 N N . LEU A 1 121 ? -2.674 10.544 10.841 1.00 83.94 121 LEU A N 1
ATOM 885 C CA . LEU A 1 121 ? -3.044 9.318 11.543 1.00 83.94 121 LEU A CA 1
ATOM 886 C C . LEU A 1 121 ? -2.919 9.445 13.068 1.00 83.94 121 LEU A C 1
ATOM 888 O O . LEU A 1 121 ? -3.889 9.093 13.726 1.00 83.94 121 LEU A O 1
ATOM 892 N N . PRO A 1 122 ? -1.854 10.029 13.661 1.00 84.06 122 PRO A N 1
ATOM 893 C CA . PRO A 1 122 ? -1.779 10.176 15.119 1.00 84.06 122 PRO A CA 1
ATOM 894 C C . PRO A 1 122 ? -2.904 11.046 15.696 1.00 84.06 122 PRO A C 1
ATOM 896 O O . PRO A 1 122 ? -3.436 10.770 16.769 1.00 84.06 122 PRO A O 1
ATOM 899 N N . LYS A 1 123 ? -3.310 12.092 14.962 1.00 85.88 123 LYS A N 1
ATOM 900 C CA . LYS A 1 123 ? -4.421 12.964 15.366 1.00 85.88 123 LYS A CA 1
ATOM 901 C C . LYS A 1 123 ? -5.750 12.221 15.284 1.00 85.88 123 LYS A C 1
ATOM 903 O O . LYS A 1 123 ? -6.546 12.294 16.211 1.00 85.88 123 LYS A O 1
ATOM 908 N N . LEU A 1 124 ? -5.974 11.480 14.201 1.00 84.62 124 LEU A N 1
ATOM 909 C CA . LEU A 1 124 ? -7.184 10.678 14.025 1.00 84.62 124 LEU A CA 1
ATOM 910 C C . LEU A 1 124 ? -7.256 9.520 15.028 1.00 84.62 124 LEU A C 1
ATOM 912 O O . LEU A 1 124 ? -8.322 9.294 15.580 1.00 84.62 124 LEU A O 1
ATOM 916 N N . ALA A 1 125 ? -6.135 8.871 15.341 1.00 84.31 125 ALA A N 1
ATOM 917 C CA . ALA A 1 125 ? -6.027 7.828 16.360 1.00 84.31 125 ALA A CA 1
ATOM 918 C C . ALA A 1 125 ? -6.386 8.332 17.765 1.00 84.31 125 ALA A C 1
ATOM 920 O O . ALA A 1 125 ? -6.972 7.600 18.554 1.00 84.31 125 ALA A O 1
ATOM 921 N N . SER A 1 126 ? -6.101 9.604 18.070 1.00 83.62 126 SER A N 1
ATOM 922 C CA . SER A 1 126 ? -6.506 10.207 19.348 1.00 83.62 126 SER A CA 1
ATOM 923 C C . SER A 1 126 ? -8.021 10.422 19.476 1.00 83.62 126 SER A C 1
ATOM 925 O O . SER A 1 126 ? -8.531 10.535 20.585 1.00 83.62 126 SER A O 1
ATOM 927 N N . SER A 1 127 ? -8.743 10.490 18.352 1.00 84.44 127 SER A N 1
ATOM 928 C CA . SER A 1 127 ? -10.198 10.706 18.310 1.00 84.44 127 SER A CA 1
ATOM 929 C C . SER A 1 127 ? -10.995 9.464 17.899 1.00 84.44 127 SER A C 1
ATOM 931 O O . SER A 1 127 ? -12.198 9.423 18.130 1.00 84.44 127 SER A O 1
ATOM 933 N N . ASN A 1 128 ? -10.352 8.469 17.285 1.00 83.50 128 ASN A N 1
ATOM 934 C CA . ASN A 1 128 ? -10.963 7.228 16.830 1.00 83.50 128 ASN A CA 1
ATOM 935 C C . ASN A 1 128 ? -10.136 6.033 17.323 1.00 83.50 128 ASN A C 1
ATOM 937 O O . ASN A 1 128 ? -9.033 5.781 16.834 1.00 83.50 128 ASN A O 1
ATOM 941 N N . GLN A 1 129 ? -10.699 5.279 18.270 1.00 82.94 129 GLN A N 1
ATOM 942 C CA . GLN A 1 129 ? -10.040 4.127 18.881 1.00 82.94 129 GLN A CA 1
ATOM 943 C C . GLN A 1 129 ? -9.786 2.987 17.885 1.00 82.94 129 GLN A C 1
ATOM 945 O O . GLN A 1 129 ? -8.813 2.255 18.051 1.00 82.94 129 GLN A O 1
ATOM 950 N N . ALA A 1 130 ? -10.569 2.901 16.803 1.00 83.88 130 ALA A N 1
ATOM 951 C CA . ALA A 1 130 ? -10.340 1.959 15.710 1.00 83.88 130 ALA A CA 1
ATOM 952 C C . ALA A 1 130 ? -8.982 2.162 15.010 1.00 83.88 130 ALA A C 1
ATOM 954 O O . ALA A 1 130 ? -8.467 1.242 14.379 1.00 83.88 130 ALA A O 1
ATOM 955 N N . LEU A 1 131 ? -8.392 3.359 15.124 1.00 83.69 131 LEU A N 1
ATOM 956 C CA . LEU A 1 131 ? -7.120 3.718 14.493 1.00 83.69 131 LEU A CA 1
ATOM 957 C C . LEU A 1 131 ? -5.924 3.711 15.462 1.00 83.69 131 LEU A C 1
ATOM 959 O O . LEU A 1 131 ? -4.802 4.018 15.060 1.00 83.69 131 LEU A O 1
ATOM 963 N N . ALA A 1 132 ? -6.142 3.397 16.743 1.00 78.81 132 ALA A N 1
ATOM 964 C CA . ALA A 1 132 ? -5.121 3.533 17.785 1.00 78.81 132 ALA A CA 1
ATOM 965 C C . ALA A 1 132 ? -3.908 2.605 17.581 1.00 78.81 132 ALA A C 1
ATOM 967 O O . ALA A 1 132 ? -2.785 2.983 17.915 1.00 78.81 132 ALA A O 1
ATOM 968 N N . GLY A 1 133 ? -4.126 1.413 17.015 1.00 79.00 133 GLY A N 1
ATOM 969 C CA . GLY A 1 133 ? -3.086 0.419 16.726 1.00 79.00 133 GLY A CA 1
ATOM 970 C C . GLY A 1 133 ? -2.568 0.430 15.285 1.00 79.00 133 GLY A C 1
ATOM 971 O O . GLY A 1 133 ? -1.724 -0.395 14.937 1.00 79.00 133 GLY A O 1
ATOM 972 N N . THR A 1 134 ? -3.064 1.332 14.434 1.00 85.31 134 THR A N 1
ATOM 973 C CA . THR A 1 134 ? -2.830 1.257 12.991 1.00 85.31 134 THR A CA 1
ATOM 974 C C . THR A 1 134 ? -1.391 1.593 12.607 1.00 85.31 134 THR A C 1
ATOM 976 O O . THR A 1 134 ? -0.886 2.680 12.896 1.00 85.31 134 THR A O 1
ATOM 979 N N . LYS A 1 135 ? -0.746 0.698 11.851 1.00 86.00 135 LYS A N 1
ATOM 980 C CA . LYS A 1 135 ? 0.585 0.921 11.265 1.00 86.00 135 LYS A CA 1
ATOM 981 C C . LYS A 1 135 ? 0.496 1.378 9.813 1.00 86.00 135 LYS A C 1
ATOM 983 O O . LYS A 1 135 ? -0.294 0.858 9.031 1.00 86.00 135 LYS A O 1
ATOM 988 N N . THR A 1 136 ? 1.338 2.328 9.418 1.00 85.69 136 THR A N 1
ATOM 989 C CA . THR A 1 136 ? 1.442 2.764 8.017 1.00 85.69 136 THR A CA 1
ATOM 990 C C . THR A 1 136 ? 2.589 2.058 7.314 1.00 85.69 136 THR A C 1
ATOM 992 O O . THR A 1 136 ? 3.729 2.157 7.762 1.00 85.69 136 THR A O 1
ATOM 995 N N . TYR A 1 137 ? 2.298 1.440 6.176 1.00 86.12 137 TYR A N 1
ATOM 996 C CA . TYR A 1 137 ? 3.273 0.866 5.256 1.00 86.12 137 TYR A CA 1
ATOM 997 C C . TYR A 1 137 ? 3.299 1.705 3.981 1.00 86.12 137 TYR A C 1
ATOM 999 O O . TYR A 1 137 ? 2.264 2.211 3.534 1.00 86.12 137 TYR A O 1
ATOM 1007 N N . ARG A 1 138 ? 4.480 1.899 3.399 1.00 82.69 138 ARG A N 1
ATOM 1008 C CA . ARG A 1 138 ? 4.670 2.767 2.233 1.00 82.69 138 ARG A CA 1
ATOM 1009 C C . ARG A 1 138 ? 5.396 2.013 1.131 1.00 82.69 138 ARG A C 1
ATOM 1011 O O . ARG A 1 138 ? 6.350 1.295 1.393 1.00 82.69 138 ARG A O 1
ATOM 1018 N N . THR A 1 139 ? 4.999 2.257 -0.113 1.00 70.94 139 THR A N 1
ATOM 1019 C CA . THR A 1 139 ? 5.806 1.874 -1.276 1.00 70.94 139 THR A CA 1
ATOM 1020 C C . THR A 1 139 ? 7.087 2.713 -1.338 1.00 70.94 139 THR A C 1
ATOM 1022 O O . THR A 1 139 ? 7.013 3.936 -1.511 1.00 70.94 139 THR A O 1
ATOM 1025 N N . GLU A 1 140 ? 8.258 2.089 -1.232 1.00 63.75 140 GLU A N 1
ATOM 1026 C CA . GLU A 1 140 ? 9.522 2.771 -1.521 1.00 63.75 140 GLU A CA 1
ATOM 1027 C C . GLU A 1 140 ? 9.700 2.939 -3.037 1.00 63.75 140 GLU A C 1
ATOM 1029 O O . GLU A 1 140 ? 9.571 1.983 -3.806 1.00 63.75 140 GLU A O 1
ATOM 1034 N N . THR A 1 141 ? 9.975 4.168 -3.476 1.00 58.50 141 THR A N 1
ATOM 1035 C CA . THR A 1 141 ? 10.366 4.452 -4.861 1.00 58.50 141 THR A CA 1
ATOM 1036 C C . THR A 1 141 ? 11.878 4.289 -4.957 1.00 58.50 141 THR A C 1
ATOM 1038 O O . THR A 1 141 ? 12.626 4.948 -4.235 1.00 58.50 141 THR A O 1
ATOM 1041 N N . HIS A 1 142 ? 12.342 3.415 -5.851 1.00 52.31 142 HIS A N 1
ATOM 1042 C CA . HIS A 1 142 ? 13.767 3.256 -6.127 1.00 52.31 142 HIS A CA 1
ATOM 1043 C C . HIS A 1 142 ? 14.091 3.729 -7.544 1.00 52.31 142 HIS A C 1
ATOM 1045 O O . HIS A 1 142 ? 13.430 3.360 -8.515 1.00 52.31 142 HIS A O 1
ATOM 1051 N N . LEU A 1 143 ? 15.162 4.509 -7.668 1.00 53.31 143 LEU A N 1
ATOM 1052 C CA . LEU A 1 143 ? 15.774 4.839 -8.951 1.00 53.31 143 LEU A CA 1
ATOM 1053 C C . LEU A 1 143 ? 16.677 3.671 -9.350 1.00 53.31 143 LEU A C 1
ATOM 1055 O O . LEU A 1 143 ? 17.709 3.442 -8.719 1.00 53.31 143 LEU A O 1
ATOM 1059 N N . TRP A 1 144 ? 16.287 2.903 -10.368 1.00 49.66 144 TRP A N 1
ATOM 1060 C CA . TRP A 1 144 ? 17.118 1.804 -10.859 1.00 49.66 144 TRP A CA 1
ATOM 1061 C C . TRP A 1 144 ? 16.976 1.626 -12.372 1.00 49.66 144 TRP A C 1
ATOM 1063 O O . TRP A 1 144 ? 15.852 1.562 -12.869 1.00 49.66 144 TRP A O 1
ATOM 1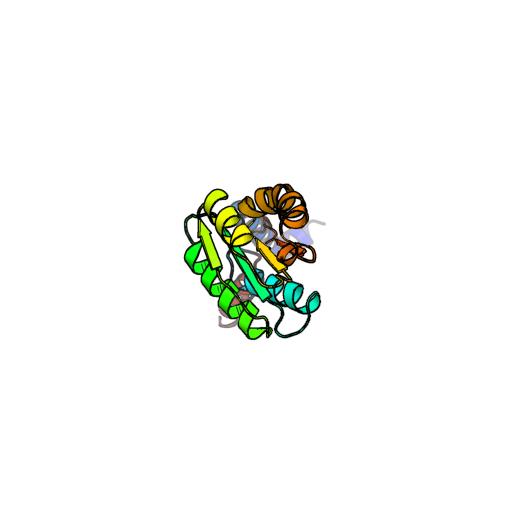073 N N . PRO A 1 145 ? 18.083 1.468 -13.114 1.00 53.75 145 PRO A N 1
ATOM 1074 C CA . PRO A 1 145 ? 18.054 1.398 -14.569 1.00 53.75 145 PRO A CA 1
ATOM 1075 C C . PRO A 1 145 ? 17.234 0.217 -15.104 1.00 53.75 145 PRO A C 1
ATOM 1077 O O . PRO A 1 145 ? 17.394 -0.924 -14.660 1.00 53.75 145 PRO A O 1
ATOM 1080 N N . ASN A 1 146 ? 16.374 0.476 -16.095 1.00 58.88 146 ASN A N 1
ATOM 1081 C CA . ASN A 1 146 ? 15.525 -0.550 -16.712 1.00 58.88 146 ASN A CA 1
ATOM 1082 C C . ASN A 1 146 ? 16.340 -1.657 -17.392 1.00 58.88 146 ASN A C 1
ATOM 1084 O O . ASN A 1 146 ? 15.941 -2.823 -17.361 1.00 58.88 146 ASN A O 1
ATOM 1088 N N . PHE A 1 147 ? 17.482 -1.314 -17.992 1.00 61.66 147 PHE A N 1
ATOM 1089 C CA . PHE A 1 147 ? 18.316 -2.260 -18.733 1.00 61.66 147 PHE A CA 1
ATOM 1090 C C . PHE A 1 147 ? 18.922 -3.356 -17.840 1.00 61.66 147 PHE A C 1
ATOM 1092 O O . PHE A 1 147 ? 18.880 -4.532 -18.187 1.00 61.66 147 PHE A O 1
ATOM 1099 N N . LEU A 1 148 ? 19.411 -2.997 -16.647 1.00 59.75 148 LEU A N 1
ATOM 1100 C CA . LEU A 1 148 ? 20.026 -3.942 -15.703 1.00 59.75 148 LEU A CA 1
ATOM 1101 C C . LEU A 1 148 ? 19.010 -4.688 -14.823 1.00 59.75 148 LEU A C 1
ATOM 1103 O O . LEU A 1 148 ? 19.388 -5.312 -13.827 1.00 59.75 148 LEU A O 1
ATOM 1107 N N 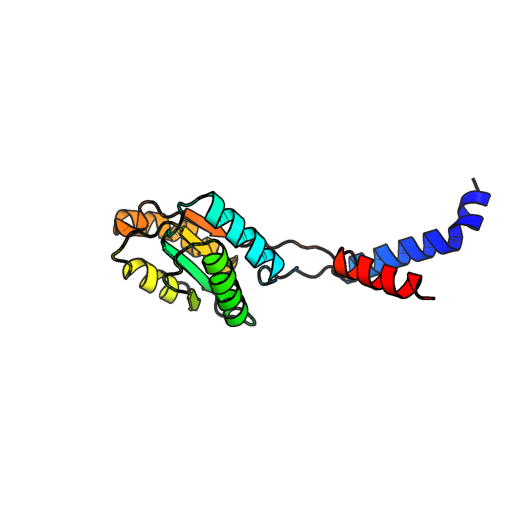. LYS A 1 149 ? 17.712 -4.644 -15.148 1.00 62.06 149 LYS A N 1
ATOM 1108 C CA . LYS A 1 149 ? 16.726 -5.515 -14.494 1.00 62.06 149 LYS A CA 1
ATOM 1109 C C . LYS A 1 149 ? 17.117 -6.971 -14.742 1.00 62.06 149 LYS A C 1
ATOM 1111 O O . LYS A 1 149 ? 17.387 -7.343 -15.881 1.00 62.06 149 LYS A O 1
ATOM 1116 N N . LYS A 1 150 ? 17.114 -7.802 -13.692 1.00 61.00 150 LYS A N 1
ATOM 1117 C CA . LYS A 1 150 ? 17.454 -9.234 -13.797 1.00 61.00 150 LYS A CA 1
ATOM 1118 C C . LYS A 1 150 ? 16.639 -9.921 -14.891 1.00 61.00 150 LYS A C 1
ATOM 1120 O O . LYS A 1 150 ? 17.209 -10.676 -15.660 1.00 61.00 150 LYS A O 1
ATOM 1125 N N . ASP A 1 151 ? 15.353 -9.604 -15.010 1.00 60.78 151 ASP A N 1
ATOM 1126 C CA . ASP A 1 151 ? 14.481 -10.158 -16.049 1.00 60.78 151 ASP A CA 1
ATOM 1127 C C . ASP A 1 151 ? 14.894 -9.733 -17.465 1.00 60.78 151 ASP A C 1
ATOM 1129 O O . ASP A 1 151 ? 14.941 -10.570 -18.360 1.00 60.78 151 ASP A O 1
ATOM 1133 N N . ASN A 1 152 ? 15.271 -8.465 -17.669 1.00 63.06 152 ASN A N 1
ATOM 1134 C CA . ASN A 1 152 ? 15.776 -7.985 -18.959 1.00 63.06 152 ASN A CA 1
ATOM 1135 C C . ASN A 1 152 ? 17.134 -8.604 -19.291 1.00 63.06 152 ASN A C 1
ATOM 1137 O O . ASN A 1 152 ? 17.329 -9.076 -20.407 1.00 63.06 152 ASN A O 1
ATOM 1141 N N . LEU A 1 153 ? 18.041 -8.680 -18.314 1.00 67.62 153 LEU A N 1
ATOM 1142 C CA . LEU A 1 153 ? 19.332 -9.334 -18.488 1.00 67.62 153 LEU A CA 1
ATOM 1143 C C . LEU A 1 153 ? 19.152 -10.820 -18.818 1.00 67.62 153 LEU A C 1
ATOM 1145 O O . LEU A 1 153 ? 19.778 -11.317 -19.745 1.00 67.62 153 LEU A O 1
ATOM 1149 N N . LEU A 1 154 ? 18.261 -11.521 -18.115 1.00 66.81 154 LEU A N 1
ATOM 1150 C CA . LEU A 1 154 ? 17.952 -12.927 -18.371 1.00 66.81 154 LEU A CA 1
ATOM 1151 C C . LEU A 1 154 ? 17.275 -13.131 -19.729 1.00 66.81 154 LEU A C 1
ATOM 1153 O O . LEU A 1 154 ? 17.579 -14.112 -20.398 1.00 66.81 154 LEU A O 1
ATOM 1157 N N . ASN A 1 155 ? 16.391 -12.229 -20.159 1.00 63.81 155 ASN A N 1
ATOM 1158 C CA . ASN A 1 155 ? 15.764 -12.297 -21.479 1.00 63.81 155 ASN A CA 1
ATOM 1159 C C . ASN A 1 155 ? 16.782 -12.072 -22.601 1.00 63.81 155 ASN A C 1
ATOM 1161 O O . ASN A 1 155 ? 16.810 -12.849 -23.551 1.00 63.81 155 ASN A O 1
ATOM 1165 N N . VA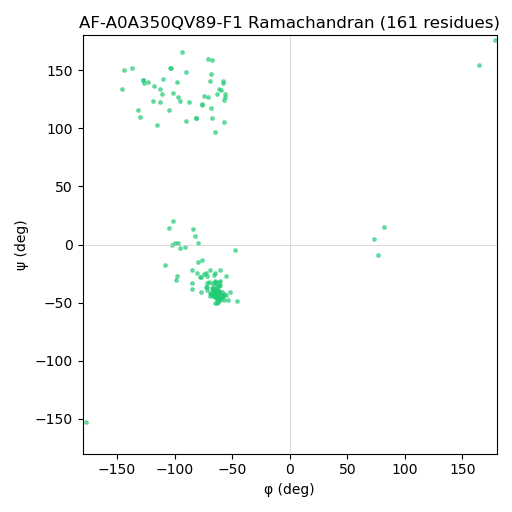L A 1 156 ? 17.663 -11.078 -22.460 1.00 68.62 156 VAL A N 1
ATOM 1166 C CA . VAL A 1 156 ? 18.763 -10.846 -23.404 1.00 68.62 156 VAL A CA 1
ATOM 1167 C C . VAL A 1 156 ? 19.700 -12.053 -23.423 1.00 68.62 156 VAL A C 1
ATOM 1169 O O . VAL A 1 156 ? 19.955 -12.589 -24.493 1.00 68.62 156 VAL A O 1
ATOM 1172 N N . LEU A 1 157 ? 20.145 -12.555 -22.264 1.00 66.44 157 LEU A N 1
ATOM 1173 C CA . LEU A 1 157 ? 21.000 -13.747 -22.173 1.00 66.44 157 LEU A CA 1
ATOM 1174 C C . LEU A 1 157 ? 20.354 -14.975 -22.824 1.00 66.44 157 LEU A C 1
ATOM 1176 O O . LEU A 1 157 ? 21.024 -15.693 -23.559 1.00 66.44 157 LEU A O 1
ATOM 1180 N N . LYS A 1 158 ? 19.052 -1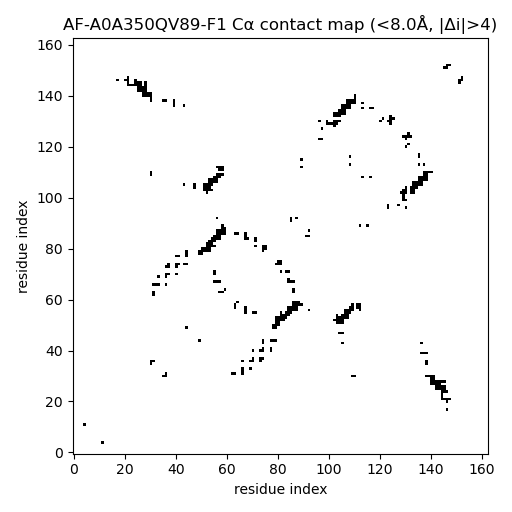5.199 -22.606 1.00 64.81 158 LYS A N 1
ATOM 1181 C CA . LYS A 1 158 ? 18.301 -16.269 -23.280 1.00 64.81 158 LYS A CA 1
ATOM 1182 C C . LYS A 1 158 ? 18.292 -16.080 -24.794 1.00 64.81 158 LYS A C 1
ATOM 1184 O O . LYS A 1 158 ? 18.482 -17.049 -25.514 1.00 64.81 158 LYS A O 1
ATOM 1189 N N . GLN A 1 159 ? 18.099 -14.857 -25.277 1.00 58.22 159 GLN A N 1
ATOM 1190 C CA . GLN A 1 159 ? 18.038 -14.567 -26.707 1.00 58.22 159 GLN A CA 1
ATOM 1191 C C . GLN A 1 159 ? 19.407 -14.669 -27.393 1.00 58.22 159 GLN A C 1
ATOM 1193 O O . GLN A 1 159 ? 19.467 -15.110 -28.534 1.00 58.22 159 GLN A O 1
ATOM 1198 N N . VAL A 1 160 ? 20.502 -14.332 -26.702 1.00 58.53 160 VAL A N 1
ATOM 1199 C CA . VAL A 1 160 ? 21.869 -14.515 -27.224 1.00 58.53 160 VAL A CA 1
ATOM 1200 C C . VAL A 1 160 ? 22.312 -15.982 -27.133 1.00 58.53 160 VAL A C 1
ATOM 1202 O O . VAL A 1 160 ? 23.092 -16.430 -27.959 1.00 58.53 160 VAL A O 1
ATOM 1205 N N . SER A 1 161 ? 21.791 -16.756 -26.173 1.00 55.19 161 SER A N 1
ATOM 1206 C CA . SER A 1 161 ? 22.110 -18.184 -26.004 1.00 55.19 161 SER A CA 1
ATOM 1207 C C . SER A 1 161 ? 21.430 -19.111 -27.022 1.00 55.19 161 SER A C 1
ATOM 1209 O O . SER A 1 161 ? 21.772 -20.291 -27.070 1.00 55.19 161 SER A O 1
ATOM 1211 N N . VAL A 1 162 ? 20.437 -18.623 -27.771 1.00 51.50 162 VAL A N 1
ATOM 1212 C CA . VAL A 1 162 ? 19.708 -19.394 -28.799 1.00 51.50 162 VAL A CA 1
ATOM 1213 C C . VAL A 1 162 ? 20.358 -19.252 -30.188 1.00 51.50 162 VAL A C 1
ATOM 1215 O O . VAL A 1 162 ? 19.910 -19.890 -31.138 1.00 51.50 162 VAL A O 1
ATOM 1218 N N . VAL A 1 163 ? 21.422 -18.450 -30.309 1.00 43.66 163 VAL A N 1
ATOM 1219 C CA . VAL A 1 163 ? 22.170 -18.224 -31.557 1.00 43.66 163 VAL A CA 1
ATOM 1220 C C . VAL A 1 163 ? 23.438 -19.066 -31.595 1.00 43.66 163 VAL A C 1
ATOM 1222 O O . VAL A 1 163 ? 24.136 -19.121 -30.558 1.00 43.66 163 VAL A O 1
#

Nearest PDB structures (foldseek):
  3n0x-assembly1_A  TM=6.395E-01  e=2.521E-03  Rhodopseudomonas palustris
  4icr-assembly1_A  TM=4.521E-01  e=1.150E-02  Streptococcus pneumoniae TIGR4
  6uo8-assembly1_A  TM=7.457E-01  e=1.744E-01  Homo sapiens
  6w2y-assembly1_B  TM=6.228E-01  e=5.109E-01  Homo sapiens
  7ca3-assembly1_A  TM=5.836E-01  e=5.797E-01  Homo sapiens

Solvent-accessible surface area (backbone atoms only — not comparable to full-atom values): 8838 Å² total; per-residue (Å²): 125,71,62,66,57,62,78,38,39,68,58,52,51,50,50,50,49,51,50,49,52,23,65,75,35,56,40,76,43,58,55,62,36,70,68,55,36,43,55,51,26,53,54,51,42,76,76,46,63,80,59,34,32,32,35,39,38,30,48,65,58,90,65,29,66,60,29,46,52,52,37,51,55,37,29,45,72,61,43,33,34,71,79,46,68,46,65,35,53,75,66,56,55,50,51,55,60,70,69,47,81,59,65,32,48,34,36,41,22,32,64,83,36,37,62,52,47,73,68,44,44,65,61,47,22,75,77,34,75,25,42,61,74,46,42,80,45,66,44,73,71,48,82,49,33,58,56,73,32,68,68,50,46,49,51,51,51,53,61,60,67,76,106

Foldseek 3Di:
DVVVCVVCVVVVVVVVVLVVLQVVQQDFPDLQDLVLLLVLLVVLLVQDDAQAEEEEEEEADPSRVVSQVSNCVNNVVSRYHYPYYDYHDLVSVVVVLLPDQAAHQEYEYEPVCVVSCVVCLVVSCVVHVSSVNYYYGYRDTDRGGPCPDPVNVVVVVVVVVVD

Radius of gyration: 21.6 Å; Cα contacts (8 Å, |Δi|>4): 234; chains: 1; bounding box: 65×34×51 Å

pLDDT: mean 76.88, std 13.11, range [43.66, 92.69]

Sequence (163 aa):
MKRFLSDYGNLLVLLLLCLGVSLVTIEEQSSTSSSAARKLAVEVASGNPEGARVMVMVRSGEGSARFAKVMEEELSKEGLQVVGAIVGTPVDARRALVSQEEELAAIVTGEHMAVFTSGQLPKLASSNQALAGTKTYRTETHLWPNFLKKDNLLNVLKQVSVV